Protein AF-A0A415KTH7-F1 (afdb_monomer_lite)

Secondary structure (DSSP, 8-state):
--------TTT----THHHHHHTTS-HHHHHHHHHHHHHT--TT---HHHHHHHHHH-HHHHHHHHT-SSHHHHHTT--HHHHHHHHHHHHT---HHHHHHHHT--GGGGEEE-TTS-EEE-HHHHHHHHHHHHHTS-HHHHHHHHHT--

Organism: NCBI:txid371601

Radius of gyration: 24.21 Å; chains: 1; bounding box: 52×29×79 Å

pLDDT: mean 94.65, std 5.81, range [60.0, 98.44]

Structure (mmCIF, N/CA/C/O backbone):
data_AF-A0A415KTH7-F1
#
_entry.id   AF-A0A415KTH7-F1
#
loop_
_atom_site.group_PDB
_atom_site.id
_atom_site.type_symbol
_atom_site.label_atom_id
_atom_site.label_alt_id
_atom_site.label_comp_id
_atom_site.label_asym_id
_atom_site.label_entity_id
_atom_site.label_seq_id
_atom_site.pdbx_PDB_ins_code
_atom_site.Cartn_x
_atom_site.Cartn_y
_atom_site.Cartn_z
_atom_site.occupancy
_atom_site.B_iso_or_equiv
_atom_site.auth_seq_id
_atom_site.auth_comp_id
_atom_site.auth_asym_id
_atom_site.auth_atom_id
_atom_site.pdbx_PDB_model_num
ATOM 1 N N . MET A 1 1 ? -26.853 1.965 37.876 1.00 60.00 1 MET A N 1
ATOM 2 C CA . MET A 1 1 ? -26.051 0.739 38.071 1.00 60.00 1 MET A CA 1
ATOM 3 C C . MET A 1 1 ? -25.273 0.533 36.787 1.00 60.00 1 MET A C 1
ATOM 5 O O . MET A 1 1 ? -25.889 0.657 35.739 1.00 60.00 1 MET A O 1
ATOM 9 N N . LYS A 1 2 ? -23.958 0.324 36.861 1.00 74.00 2 LYS A N 1
ATOM 10 C CA . LYS A 1 2 ? -23.118 -0.018 35.706 1.00 74.00 2 LYS A CA 1
ATOM 11 C C . LYS A 1 2 ? -22.613 -1.448 35.912 1.00 74.00 2 LYS A C 1
ATOM 13 O O . LYS A 1 2 ? -22.252 -1.783 37.038 1.00 74.00 2 LYS A O 1
ATOM 18 N N . VAL A 1 3 ? -22.646 -2.263 34.865 1.00 69.94 3 VAL A N 1
ATOM 19 C CA . VAL A 1 3 ? -22.009 -3.586 34.806 1.00 69.94 3 VAL A CA 1
ATOM 20 C C . VAL A 1 3 ? -20.906 -3.460 33.762 1.00 69.94 3 VAL A C 1
ATOM 22 O O . VAL A 1 3 ? -21.168 -2.896 32.705 1.00 69.94 3 VAL A O 1
ATOM 25 N N . ILE A 1 4 ? -19.695 -3.903 34.092 1.00 74.38 4 ILE A N 1
ATOM 26 C CA . ILE A 1 4 ? -18.515 -3.827 33.222 1.00 74.38 4 ILE A CA 1
ATOM 27 C C . ILE A 1 4 ? -18.076 -5.263 32.931 1.00 74.38 4 ILE A C 1
ATOM 29 O O . ILE A 1 4 ? -18.051 -6.086 33.850 1.00 74.38 4 ILE A O 1
ATOM 33 N N . SER A 1 5 ? -17.767 -5.554 31.671 1.00 73.19 5 SER A N 1
ATOM 34 C CA . SER A 1 5 ? -17.226 -6.831 31.206 1.00 73.19 5 SER A CA 1
ATOM 35 C C . SER A 1 5 ? -16.093 -6.574 30.223 1.00 73.19 5 SER A C 1
ATOM 37 O O . SER A 1 5 ? -16.228 -5.699 29.375 1.00 73.19 5 SER A O 1
ATOM 39 N N . GLU A 1 6 ? -15.024 -7.353 30.325 1.00 79.31 6 GLU A N 1
ATOM 40 C CA . GLU A 1 6 ? -13.938 -7.390 29.342 1.00 79.31 6 GLU A CA 1
ATOM 41 C C . GLU A 1 6 ? -14.338 -8.338 28.203 1.00 79.31 6 GLU A C 1
ATOM 43 O O . GLU A 1 6 ? -14.815 -9.449 28.457 1.00 79.31 6 GLU A O 1
ATOM 48 N N . ILE A 1 7 ? -14.215 -7.875 26.959 1.00 87.38 7 ILE A N 1
ATOM 49 C CA . ILE A 1 7 ? -14.574 -8.599 25.733 1.00 87.38 7 ILE A CA 1
ATOM 50 C C . ILE A 1 7 ? -13.468 -8.316 24.715 1.00 87.38 7 ILE A C 1
ATOM 52 O O . ILE A 1 7 ? -13.050 -7.166 24.607 1.00 87.38 7 ILE A O 1
ATOM 56 N N . SER A 1 8 ? -13.024 -9.345 23.990 1.00 90.69 8 SER A N 1
ATOM 57 C CA . SER A 1 8 ? -12.025 -9.186 22.927 1.00 90.69 8 SER A CA 1
ATOM 58 C C . SER A 1 8 ? -12.595 -8.437 21.723 1.00 90.69 8 SER A C 1
ATOM 60 O O . SER A 1 8 ? -13.806 -8.500 21.486 1.00 90.69 8 SER A O 1
ATOM 62 N N . LEU A 1 9 ? -11.759 -7.800 20.896 1.00 93.75 9 LEU A N 1
ATOM 63 C CA . LEU A 1 9 ? -12.259 -7.180 19.657 1.00 93.75 9 LEU A CA 1
ATOM 64 C C . LEU A 1 9 ? -12.861 -8.210 18.693 1.00 93.75 9 LEU A C 1
ATOM 66 O O . LEU A 1 9 ? -13.802 -7.897 17.968 1.00 93.75 9 LEU A O 1
ATOM 70 N N . ARG A 1 10 ? -12.382 -9.456 18.730 1.00 93.44 10 ARG A N 1
ATOM 71 C CA . ARG A 1 10 ? -12.936 -10.567 17.937 1.00 93.44 10 ARG A CA 1
ATOM 72 C C . ARG A 1 10 ? -14.373 -10.913 18.316 1.00 93.44 10 ARG A C 1
ATOM 74 O O . ARG A 1 10 ? -15.180 -11.255 17.456 1.00 93.44 10 ARG A O 1
ATOM 81 N N . ASP A 1 11 ? -14.686 -10.842 19.607 1.00 93.50 11 ASP A N 1
ATOM 82 C CA . ASP A 1 11 ? -16.019 -11.134 20.141 1.00 93.50 11 ASP A CA 1
ATOM 83 C C . ASP A 1 11 ? -16.895 -9.873 20.266 1.00 93.50 11 ASP A C 1
ATOM 85 O O . ASP A 1 11 ? -18.083 -9.960 20.615 1.00 93.50 11 ASP A O 1
ATOM 89 N N . PHE A 1 12 ? -16.322 -8.696 19.995 1.00 94.56 12 PHE A N 1
ATOM 90 C CA . PHE A 1 12 ? -17.018 -7.422 20.052 1.00 94.56 12 PHE A CA 1
ATOM 91 C C . PHE A 1 12 ? -18.096 -7.348 18.969 1.00 94.56 12 PHE A C 1
ATOM 93 O O . PHE A 1 12 ? -17.896 -7.666 17.796 1.00 94.56 12 PHE A O 1
ATOM 100 N N . LYS A 1 13 ? -19.290 -6.907 19.367 1.00 95.44 13 LYS A N 1
ATOM 101 C CA . LYS A 1 13 ? -20.425 -6.779 18.452 1.00 95.44 13 LYS A CA 1
ATOM 102 C C . LYS A 1 13 ? -20.435 -5.392 17.842 1.00 95.44 13 LYS A C 1
ATOM 104 O O . LYS A 1 13 ? -21.170 -4.537 18.322 1.00 95.44 13 LYS A O 1
ATOM 109 N N . PHE A 1 14 ? -19.655 -5.200 16.785 1.00 96.94 14 PHE A N 1
ATOM 110 C CA . PHE A 1 14 ? -19.711 -3.989 15.970 1.00 96.94 14 PHE A CA 1
ATOM 111 C C . PHE A 1 14 ? -21.098 -3.778 15.345 1.00 96.94 14 PHE A C 1
ATOM 113 O O . PHE A 1 14 ? -21.869 -4.724 15.152 1.00 96.94 14 PHE A O 1
ATOM 120 N N . TRP A 1 15 ? -21.410 -2.528 15.007 1.00 98.06 15 TRP A N 1
ATOM 121 C CA . TRP A 1 15 ? -22.641 -2.151 14.318 1.00 98.06 15 TRP A CA 1
ATOM 122 C C . TRP A 1 15 ? -22.415 -1.055 13.274 1.00 98.06 15 TRP A C 1
ATOM 124 O O . TRP A 1 15 ? -21.509 -0.221 13.373 1.00 98.06 15 TRP A O 1
ATOM 134 N N . SER A 1 16 ? -23.320 -1.007 12.293 1.00 96.44 16 SER A N 1
ATOM 135 C CA . SER A 1 16 ? -23.309 -0.007 11.218 1.00 96.44 16 SER A CA 1
ATOM 136 C C . SER A 1 16 ? -21.949 0.017 10.498 1.00 96.44 16 SER A C 1
ATOM 138 O O . SER A 1 16 ? -21.404 -1.044 10.220 1.00 96.44 16 SER A O 1
ATOM 140 N N . GLY A 1 17 ? -21.371 1.185 10.193 1.00 94.81 17 GLY A N 1
ATOM 141 C CA . GLY A 1 17 ? -20.109 1.224 9.444 1.00 94.81 17 GLY A CA 1
ATOM 142 C C . GLY A 1 17 ? -18.893 0.682 10.203 1.00 94.81 17 GLY A C 1
ATOM 143 O O . GLY A 1 17 ? -17.952 0.232 9.560 1.00 94.81 17 GLY A O 1
ATOM 144 N N . GLY A 1 18 ? -18.928 0.633 11.540 1.00 97.00 18 GLY A N 1
ATOM 145 C CA . GLY A 1 18 ? -17.892 -0.054 12.319 1.00 97.00 18 GLY A CA 1
ATOM 146 C C . GLY A 1 18 ? -17.895 -1.564 12.060 1.00 97.00 18 GLY A C 1
ATOM 147 O O . GLY A 1 18 ? -16.840 -2.182 11.976 1.00 97.00 18 GLY A O 1
ATOM 148 N N . GLU A 1 19 ? -19.078 -2.150 11.845 1.00 97.38 19 GLU A N 1
ATOM 149 C CA . GLU A 1 19 ? -19.224 -3.566 11.487 1.00 97.38 19 GLU A CA 1
ATOM 150 C C . GLU A 1 19 ? -18.682 -3.849 10.088 1.00 97.38 19 GLU A C 1
ATOM 152 O O . GLU A 1 19 ? -17.983 -4.840 9.885 1.00 97.38 19 GLU A O 1
ATOM 157 N N . ASP A 1 20 ? -18.992 -2.976 9.130 1.00 96.12 20 ASP A N 1
ATOM 158 C CA . ASP A 1 20 ? -18.505 -3.110 7.758 1.00 96.12 20 ASP A CA 1
ATOM 159 C C . ASP A 1 20 ? -16.972 -3.046 7.707 1.00 96.12 20 ASP A C 1
ATOM 161 O O . ASP A 1 20 ? -16.358 -3.827 6.984 1.00 96.12 20 ASP A O 1
ATOM 165 N N . ARG A 1 21 ? -16.350 -2.186 8.526 1.00 94.75 21 ARG A N 1
ATOM 166 C CA . ARG A 1 21 ? -14.889 -2.085 8.625 1.00 94.75 21 ARG A CA 1
ATOM 167 C C . ARG A 1 21 ? -14.251 -3.260 9.348 1.00 94.75 21 ARG A C 1
ATOM 169 O O . ARG A 1 21 ? -13.328 -3.863 8.811 1.00 94.75 21 ARG A O 1
ATOM 176 N N . ALA A 1 22 ? -14.769 -3.640 10.514 1.00 95.81 22 ALA A N 1
ATOM 177 C CA . ALA A 1 22 ? -14.228 -4.763 11.276 1.00 95.81 22 ALA A CA 1
ATOM 178 C C . ALA A 1 22 ? -14.266 -6.087 10.490 1.00 95.81 22 ALA A C 1
ATOM 180 O O . ALA A 1 22 ? -13.363 -6.904 10.631 1.00 95.81 22 ALA A O 1
ATOM 181 N N . LYS A 1 23 ? -15.263 -6.286 9.611 1.00 95.88 23 LYS A N 1
ATOM 182 C CA . LYS A 1 23 ? -15.351 -7.465 8.725 1.00 95.88 23 LYS A CA 1
ATOM 183 C C . LYS A 1 23 ? -14.213 -7.580 7.713 1.00 95.88 23 LYS A C 1
ATOM 185 O O . LYS A 1 23 ? -13.970 -8.685 7.230 1.00 95.88 23 LYS A O 1
ATOM 190 N N . ASN A 1 24 ? -13.561 -6.472 7.369 1.00 95.12 24 ASN A N 1
ATOM 191 C CA . ASN A 1 24 ? -12.420 -6.485 6.458 1.00 95.12 24 ASN A CA 1
ATOM 192 C C . ASN A 1 24 ? -11.107 -6.801 7.192 1.00 95.12 24 ASN A C 1
ATOM 194 O O . ASN A 1 24 ? -10.103 -7.074 6.543 1.00 95.12 24 ASN A O 1
ATOM 198 N N . CYS A 1 25 ? -11.104 -6.787 8.528 1.00 96.56 25 CYS A N 1
ATOM 199 C CA . CYS A 1 25 ? -9.955 -7.185 9.326 1.00 96.56 25 CYS A CA 1
ATOM 200 C C . CYS A 1 25 ? -9.929 -8.704 9.535 1.00 96.56 25 CYS A C 1
ATOM 202 O O . CYS A 1 25 ? -10.944 -9.344 9.807 1.00 96.56 25 CYS A O 1
ATOM 204 N N . THR A 1 26 ? -8.734 -9.277 9.461 1.00 96.75 26 THR A N 1
ATOM 205 C CA . THR A 1 26 ? -8.459 -10.644 9.915 1.00 96.75 26 THR A CA 1
ATOM 206 C C . THR A 1 26 ? -8.424 -10.724 11.439 1.00 96.75 26 THR A C 1
ATOM 208 O O . THR A 1 26 ? -8.210 -9.726 12.13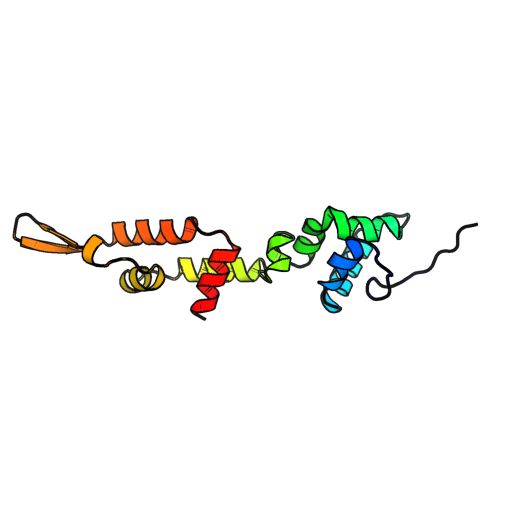2 1.00 96.75 26 THR A O 1
ATOM 211 N N . ASP A 1 27 ? -8.559 -11.938 11.966 1.00 96.69 27 ASP A N 1
ATOM 212 C CA . ASP A 1 27 ? -8.449 -12.208 13.398 1.00 96.69 27 ASP A CA 1
ATOM 213 C C . ASP A 1 27 ? -7.095 -11.750 13.971 1.00 96.69 27 ASP A C 1
ATOM 215 O O . ASP A 1 27 ? -7.044 -11.265 15.102 1.00 96.69 27 ASP A O 1
ATOM 219 N N . GLU A 1 28 ? -5.988 -11.891 13.231 1.00 96.50 28 GLU A N 1
ATOM 220 C CA . GLU A 1 28 ? -4.670 -11.403 13.660 1.00 96.50 28 GLU A CA 1
ATOM 221 C C . GLU A 1 28 ? -4.567 -9.872 13.637 1.00 96.50 28 GLU A C 1
ATOM 223 O O . GLU A 1 28 ? -3.922 -9.280 14.506 1.00 96.50 28 GLU A O 1
ATOM 228 N N . GLN A 1 29 ? -5.201 -9.213 12.664 1.00 97.69 29 GLN A N 1
ATOM 229 C CA . GLN A 1 29 ? -5.254 -7.751 12.617 1.00 97.69 29 GLN A CA 1
ATOM 230 C C . GLN A 1 29 ? -6.076 -7.197 13.783 1.00 97.69 29 GLN A C 1
ATOM 232 O O . GLN A 1 29 ? -5.634 -6.249 14.426 1.00 97.69 29 GLN A O 1
ATOM 237 N N . LEU A 1 30 ? -7.216 -7.815 14.109 1.00 97.62 30 LEU A N 1
ATOM 238 C CA . LEU A 1 30 ? -8.020 -7.431 15.271 1.00 97.62 30 LEU A CA 1
ATOM 239 C C . LEU A 1 30 ? -7.241 -7.586 16.584 1.00 97.62 30 LEU A C 1
ATOM 241 O O . LEU A 1 30 ? -7.268 -6.666 17.394 1.00 97.62 30 LEU A O 1
ATOM 245 N N . ASP A 1 31 ? -6.478 -8.671 16.761 1.00 96.88 31 ASP A N 1
ATOM 246 C CA . ASP A 1 31 ? -5.602 -8.841 17.935 1.00 96.88 31 ASP A CA 1
ATOM 247 C C . ASP A 1 31 ? -4.546 -7.735 18.037 1.00 96.88 31 ASP A C 1
ATOM 249 O O . ASP A 1 31 ? -4.250 -7.232 19.123 1.00 96.88 31 ASP A O 1
ATOM 253 N N . LYS A 1 32 ? -3.947 -7.356 16.902 1.00 97.12 32 LYS A N 1
ATOM 254 C CA . LYS A 1 32 ? -2.941 -6.290 16.860 1.00 97.12 32 LYS A CA 1
ATOM 255 C C . LYS A 1 32 ? -3.559 -4.939 17.220 1.00 97.12 32 LYS A C 1
ATOM 257 O O . LYS A 1 32 ? -2.971 -4.207 18.013 1.00 97.12 32 LYS A O 1
ATOM 262 N N . ILE A 1 33 ? -4.733 -4.626 16.668 1.00 96.75 33 ILE A N 1
ATOM 263 C CA . ILE A 1 33 ? -5.482 -3.404 16.991 1.00 96.75 33 ILE A CA 1
ATOM 264 C C . ILE A 1 33 ? -5.826 -3.388 18.480 1.00 96.75 33 ILE A C 1
ATOM 266 O O . ILE A 1 33 ? -5.542 -2.399 19.149 1.00 96.75 33 ILE A O 1
ATOM 270 N N . GLU A 1 34 ? -6.364 -4.488 19.012 1.00 95.81 34 GLU A N 1
ATOM 271 C CA . GLU A 1 34 ? -6.714 -4.629 20.428 1.00 95.81 34 GLU A CA 1
ATOM 272 C C . GLU A 1 34 ? -5.506 -4.352 21.322 1.00 95.81 34 GLU A C 1
ATOM 274 O O . GLU A 1 34 ? -5.570 -3.488 22.193 1.00 95.81 34 GLU A O 1
ATOM 279 N N . SER A 1 35 ? -4.367 -4.986 21.038 1.00 95.56 35 SER A N 1
ATOM 280 C CA . SER A 1 35 ? -3.140 -4.784 21.810 1.00 95.56 35 SER A CA 1
ATOM 281 C C . SER A 1 35 ? -2.663 -3.326 21.816 1.00 95.56 35 SER A C 1
ATOM 283 O O . SER A 1 35 ? -2.114 -2.871 22.823 1.00 95.56 35 SER A O 1
ATOM 285 N N . ILE A 1 36 ? -2.843 -2.589 20.715 1.00 95.12 36 ILE A N 1
ATOM 286 C CA . ILE A 1 36 ? -2.474 -1.169 20.633 1.00 95.12 36 ILE A CA 1
ATOM 287 C C . ILE A 1 36 ? -3.490 -0.310 21.398 1.00 95.12 36 ILE A C 1
ATOM 289 O O . ILE A 1 36 ? -3.086 0.534 22.199 1.00 95.12 36 ILE A O 1
ATOM 293 N N . MET A 1 37 ? -4.792 -0.569 21.229 1.00 93.62 37 MET A N 1
ATOM 294 C CA . MET A 1 37 ? -5.858 0.124 21.963 1.00 93.62 37 MET A CA 1
ATOM 295 C C . MET A 1 37 ? -5.736 -0.056 23.478 1.00 93.62 37 MET A C 1
ATOM 297 O O . MET A 1 37 ? -5.992 0.890 24.220 1.00 93.62 37 MET A O 1
ATOM 301 N N . GLU A 1 38 ? -5.345 -1.245 23.942 1.00 92.00 38 GLU A N 1
ATOM 302 C CA . GLU A 1 38 ? -5.075 -1.531 25.354 1.00 92.00 38 GLU A CA 1
ATOM 303 C C . GLU A 1 38 ? -3.853 -0.764 25.870 1.00 92.00 38 GLU A C 1
ATOM 305 O O . GLU A 1 38 ? -3.867 -0.257 26.994 1.00 92.00 38 GLU A O 1
ATOM 310 N N . SER A 1 39 ? -2.801 -0.649 25.053 1.00 91.88 39 SER A N 1
ATOM 311 C CA . SER A 1 39 ? -1.584 0.078 25.423 1.00 91.88 39 SER A CA 1
ATOM 312 C C . SER A 1 39 ? -1.810 1.584 25.565 1.00 91.88 39 SER A C 1
ATOM 314 O O . SER A 1 39 ? -1.110 2.214 26.359 1.00 91.88 39 SER A O 1
ATOM 316 N N . ASP A 1 40 ? -2.744 2.152 24.801 1.00 88.31 40 ASP A N 1
ATOM 317 C CA . ASP A 1 40 ? -3.077 3.583 24.822 1.00 88.31 40 ASP A CA 1
ATOM 318 C C . ASP A 1 40 ? -4.460 3.850 25.444 1.00 88.31 40 ASP A C 1
ATOM 320 O O . ASP A 1 40 ? -5.098 4.879 25.213 1.00 88.31 40 ASP A O 1
ATOM 324 N N . ALA A 1 41 ? -4.955 2.896 26.241 1.00 86.69 41 ALA A N 1
ATOM 325 C CA . ALA A 1 41 ? -6.283 2.981 26.819 1.00 86.69 41 ALA A CA 1
ATOM 326 C C . ALA A 1 41 ? -6.390 4.149 27.817 1.00 86.69 41 ALA A C 1
ATOM 328 O O . ALA A 1 41 ? -5.538 4.304 28.702 1.00 86.69 41 ALA A O 1
ATOM 329 N N . PRO A 1 42 ? -7.473 4.946 27.761 1.00 85.81 42 PRO A N 1
ATOM 330 C CA . PRO A 1 42 ? -7.743 5.936 28.794 1.00 85.81 42 PRO A CA 1
ATOM 331 C C . PRO A 1 42 ? -7.994 5.242 30.142 1.00 85.81 42 PRO A C 1
ATOM 333 O O . PRO A 1 42 ? -8.463 4.107 30.189 1.00 85.81 42 PRO A O 1
ATOM 336 N N . GLU A 1 43 ? -7.777 5.940 31.264 1.00 84.56 43 GLU A N 1
ATOM 337 C CA . GLU A 1 43 ? -8.025 5.376 32.609 1.00 84.56 43 GLU A CA 1
ATOM 338 C C . GLU A 1 43 ? -9.465 4.858 32.795 1.00 84.56 43 GLU A C 1
ATOM 340 O O . GLU A 1 43 ? -9.718 3.966 33.605 1.00 84.56 43 GLU A O 1
ATOM 345 N N . SER A 1 44 ? -10.424 5.428 32.059 1.00 85.25 44 SER A N 1
ATOM 346 C CA . SER A 1 44 ? -11.827 5.003 32.055 1.00 85.25 44 SER A CA 1
ATOM 347 C C . SER A 1 44 ? -12.107 3.746 31.229 1.00 85.25 44 SER A C 1
ATOM 349 O O . SER A 1 44 ? -13.230 3.243 31.295 1.00 85.25 44 SER A O 1
ATOM 351 N N . GLY A 1 45 ? -11.130 3.272 30.457 1.00 86.00 45 GLY A N 1
ATOM 352 C CA . GLY A 1 45 ? -11.312 2.306 29.381 1.00 86.00 45 GLY A CA 1
ATOM 353 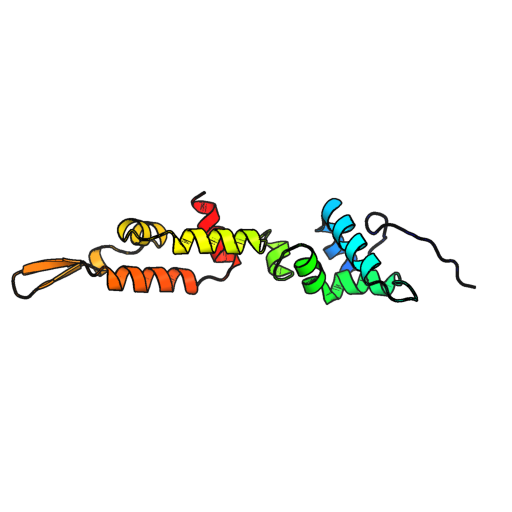C C . GLY A 1 45 ? -12.040 2.901 28.175 1.00 86.00 45 GLY A C 1
ATOM 354 O O . GLY A 1 45 ? -12.588 4.009 28.235 1.00 86.00 45 GLY A O 1
ATOM 355 N N . TRP A 1 46 ? -12.043 2.139 27.088 1.00 89.00 46 TRP A N 1
ATOM 356 C CA . TRP A 1 46 ? -12.845 2.408 25.900 1.00 89.00 46 TRP A CA 1
ATOM 357 C C . TRP A 1 46 ? -14.286 1.953 26.139 1.00 89.00 46 TRP A C 1
ATOM 359 O O . TRP A 1 46 ? -14.517 0.872 26.682 1.00 89.00 46 TRP A O 1
ATOM 369 N N . THR A 1 47 ? -15.266 2.771 25.765 1.00 91.25 47 THR A N 1
ATOM 370 C CA . THR A 1 47 ? -16.662 2.321 25.729 1.00 91.25 47 THR A CA 1
ATOM 371 C C . THR A 1 47 ? -16.969 1.640 24.400 1.00 91.25 47 THR A C 1
ATOM 373 O O . THR A 1 47 ? -16.290 1.888 23.407 1.00 91.25 47 THR A O 1
ATOM 376 N N . ASP A 1 48 ? -18.025 0.824 24.356 1.00 93.56 48 ASP A N 1
ATOM 377 C CA . ASP A 1 48 ? -18.484 0.191 23.114 1.00 93.56 48 ASP A CA 1
ATOM 378 C C . ASP A 1 48 ? -18.684 1.225 21.988 1.00 93.56 48 ASP A C 1
ATOM 380 O O . ASP A 1 48 ? -18.297 0.985 20.846 1.00 93.56 48 ASP A O 1
ATOM 384 N N . ASP A 1 49 ? -19.260 2.392 22.312 1.00 93.81 49 ASP A N 1
ATOM 385 C CA . ASP A 1 49 ? -19.458 3.482 21.351 1.00 93.81 49 ASP A CA 1
ATOM 386 C C . ASP A 1 49 ? -18.119 4.039 20.850 1.00 93.81 49 ASP A C 1
ATOM 388 O O . ASP A 1 49 ? -17.995 4.323 19.660 1.00 93.81 49 ASP A O 1
ATOM 392 N N . ASP A 1 50 ? -17.116 4.179 21.724 1.00 94.75 50 ASP A N 1
ATOM 393 C CA . ASP A 1 50 ? -15.789 4.657 21.324 1.00 94.75 50 ASP A CA 1
ATOM 394 C C . ASP A 1 50 ? -15.121 3.661 20.370 1.00 94.75 50 ASP A C 1
ATOM 396 O O . ASP A 1 50 ? -14.656 4.060 19.306 1.00 94.75 50 ASP A O 1
ATOM 400 N N . ILE A 1 51 ? -15.145 2.363 20.703 1.00 95.19 51 ILE A N 1
ATOM 401 C CA . ILE A 1 51 ? -14.577 1.292 19.868 1.00 95.19 51 ILE A CA 1
ATOM 402 C C . ILE A 1 51 ? -15.255 1.282 18.494 1.00 95.19 51 ILE A C 1
ATOM 404 O O . ILE A 1 51 ? -14.587 1.320 17.462 1.00 95.19 51 ILE A O 1
ATOM 408 N N . ASN A 1 52 ? -16.589 1.268 18.457 1.00 97.44 52 ASN A N 1
ATOM 409 C CA . ASN A 1 52 ? -17.314 1.198 17.194 1.00 97.44 52 ASN A CA 1
ATOM 410 C C . ASN A 1 52 ? -17.121 2.457 16.337 1.00 97.44 52 ASN A C 1
ATOM 412 O O . ASN A 1 52 ? -16.977 2.355 15.120 1.00 97.44 52 ASN A O 1
ATOM 416 N N . ASN A 1 53 ? -17.129 3.643 16.953 1.00 97.19 53 ASN A N 1
ATOM 417 C CA . ASN A 1 53 ? -16.904 4.896 16.235 1.00 97.19 53 ASN A CA 1
ATOM 418 C C . ASN A 1 53 ? -15.478 4.991 15.699 1.00 97.19 53 ASN A C 1
ATOM 420 O O . ASN A 1 53 ? -15.309 5.494 14.596 1.00 97.19 53 ASN A O 1
ATOM 424 N N . PHE A 1 54 ? -14.488 4.467 16.422 1.00 95.94 54 PHE A N 1
ATOM 425 C CA . PHE A 1 54 ? -13.103 4.445 15.965 1.00 95.94 54 PHE A CA 1
ATOM 426 C C . PHE A 1 54 ? -12.944 3.602 14.693 1.00 95.94 54 PHE A C 1
ATOM 428 O O . PHE A 1 54 ? -12.397 4.071 13.699 1.00 95.94 54 PHE A O 1
ATOM 435 N N . PHE A 1 55 ? -13.548 2.408 14.664 1.00 97.31 55 PHE A N 1
ATOM 436 C CA . PHE A 1 55 ? -13.594 1.583 13.451 1.00 97.31 55 PHE A CA 1
ATOM 437 C C . PHE A 1 55 ? -14.386 2.228 12.312 1.00 97.31 5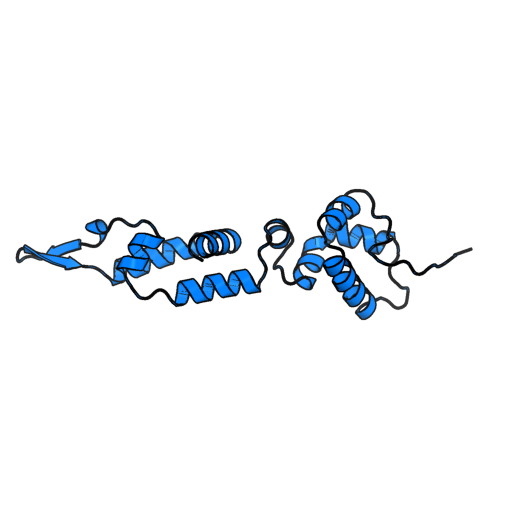5 PHE A C 1
ATOM 439 O O . PHE A 1 55 ? -14.070 1.999 11.150 1.00 97.31 55 PHE A O 1
ATOM 446 N N . TRP A 1 56 ? -15.423 3.010 12.614 1.00 97.12 56 TRP A N 1
ATOM 447 C CA . TRP A 1 56 ? -16.260 3.619 11.582 1.00 97.12 56 TRP A CA 1
ATOM 448 C C . TRP A 1 56 ? -15.634 4.890 10.989 1.00 97.12 56 TRP A C 1
ATOM 450 O O . TRP A 1 56 ? -15.604 5.048 9.771 1.00 97.12 56 TRP A O 1
ATOM 460 N N . PHE A 1 57 ? -15.177 5.818 11.825 1.00 96.19 57 PHE A N 1
ATOM 461 C CA . PHE A 1 57 ? -14.825 7.175 11.402 1.00 96.19 57 PHE A CA 1
ATOM 462 C C . PHE A 1 57 ? -13.320 7.433 11.335 1.00 96.19 57 PHE A C 1
ATOM 464 O O . PHE A 1 57 ? -12.917 8.323 10.590 1.00 96.19 57 PHE A O 1
ATOM 471 N N . ASP A 1 58 ? -12.508 6.658 12.056 1.00 96.69 58 ASP A N 1
ATOM 472 C CA . ASP A 1 58 ? -11.069 6.898 12.222 1.00 96.69 58 ASP A CA 1
ATOM 473 C C . ASP A 1 58 ? -10.225 5.711 11.714 1.00 96.69 58 ASP A C 1
ATOM 475 O O . ASP A 1 58 ? -9.123 5.445 12.201 1.00 96.69 58 ASP A O 1
ATOM 479 N N . PHE A 1 59 ? -10.728 4.988 10.706 1.00 97.06 59 PHE A N 1
ATOM 480 C CA . PHE A 1 59 ? -10.088 3.767 10.210 1.00 97.06 59 PHE A CA 1
ATOM 481 C C . PHE A 1 59 ? -8.701 4.006 9.596 1.00 97.06 59 PHE A C 1
ATOM 483 O O . PHE A 1 59 ? -7.868 3.108 9.646 1.00 97.06 59 PHE A O 1
ATOM 490 N N . ASP A 1 60 ? -8.395 5.211 9.106 1.00 97.56 60 ASP A N 1
ATOM 491 C CA . ASP A 1 60 ? -7.037 5.562 8.661 1.00 97.56 60 ASP A CA 1
ATOM 492 C C . ASP A 1 60 ? -5.994 5.350 9.772 1.00 97.56 60 ASP A C 1
ATOM 494 O O . ASP A 1 60 ? -4.891 4.884 9.508 1.00 97.56 60 ASP A O 1
ATOM 498 N N . THR A 1 61 ? -6.350 5.621 11.034 1.00 96.50 61 THR A N 1
ATOM 499 C CA . THR A 1 61 ? -5.443 5.382 12.172 1.00 96.50 61 THR A CA 1
ATOM 500 C C . THR A 1 61 ? -5.275 3.888 12.449 1.00 96.50 61 THR A C 1
ATOM 502 O O . THR A 1 61 ? -4.183 3.427 12.770 1.00 96.50 61 THR A O 1
ATOM 505 N N . ILE A 1 62 ? -6.347 3.110 12.290 1.00 97.00 62 ILE A N 1
ATOM 506 C CA . ILE A 1 62 ? -6.289 1.647 12.389 1.00 97.00 62 ILE A CA 1
ATOM 507 C C . ILE A 1 62 ? -5.417 1.068 11.266 1.00 97.00 62 ILE A C 1
ATOM 509 O O . ILE A 1 62 ? -4.610 0.174 11.513 1.00 97.00 62 ILE A O 1
ATOM 513 N N . ALA A 1 63 ? -5.554 1.582 10.044 1.00 97.88 63 ALA A N 1
ATOM 514 C CA . ALA A 1 63 ? -4.749 1.182 8.899 1.00 97.88 63 ALA A CA 1
ATOM 515 C C . ALA A 1 63 ? -3.254 1.440 9.158 1.00 97.88 63 ALA A C 1
ATOM 517 O O . ALA A 1 63 ? -2.452 0.516 9.001 1.00 97.88 63 ALA A O 1
ATOM 518 N N . ASP A 1 64 ? -2.904 2.623 9.674 1.00 97.62 64 ASP A N 1
ATOM 519 C CA . ASP A 1 64 ? -1.536 2.982 10.086 1.00 97.62 64 ASP A CA 1
ATOM 520 C C . ASP A 1 64 ? -0.967 1.992 11.108 1.00 97.62 64 ASP A C 1
ATOM 522 O O . ASP A 1 64 ? 0.101 1.408 10.914 1.00 97.62 64 ASP A O 1
ATOM 526 N N . TRP A 1 65 ? -1.735 1.662 12.149 1.00 97.12 65 TRP A N 1
ATOM 527 C CA . TRP A 1 65 ? -1.330 0.655 13.135 1.00 97.12 65 TRP A CA 1
ATOM 528 C C . TRP A 1 65 ? -1.054 -0.713 12.520 1.00 97.12 65 TRP A C 1
ATOM 530 O O . TRP A 1 65 ? -0.178 -1.455 12.982 1.00 97.12 65 TRP A O 1
ATOM 540 N N . LEU A 1 66 ? -1.796 -1.071 11.477 1.00 97.31 66 LEU A N 1
ATOM 541 C CA . LEU A 1 66 ? -1.619 -2.319 10.757 1.00 97.31 66 LEU A CA 1
ATOM 542 C C . LEU A 1 66 ? -0.449 -2.290 9.760 1.00 97.31 66 LEU A C 1
ATOM 544 O O . LEU A 1 66 ? -0.026 -3.371 9.354 1.00 97.31 66 LEU A O 1
ATOM 548 N N . GLY A 1 67 ? 0.149 -1.127 9.488 1.00 97.50 67 GLY A N 1
ATOM 549 C CA . GLY A 1 67 ? 1.263 -0.949 8.549 1.00 97.50 67 GLY A CA 1
ATOM 550 C C . GLY A 1 67 ? 0.820 -0.516 7.151 1.00 97.50 67 GLY A C 1
ATOM 551 O O . GLY A 1 67 ? 1.498 -0.821 6.172 1.00 97.50 67 GLY A O 1
ATOM 552 N N . TYR A 1 68 ? -0.332 0.143 7.046 1.00 98.25 68 TYR A N 1
ATOM 553 C CA . TYR A 1 68 ? -0.862 0.723 5.815 1.00 98.25 68 TYR A CA 1
ATOM 554 C C . TYR A 1 68 ? -0.947 2.236 5.969 1.00 98.25 68 TYR A C 1
ATOM 556 O O . TYR A 1 68 ? -1.339 2.726 7.016 1.00 98.25 68 TYR A O 1
ATOM 564 N N . LYS A 1 69 ? -0.672 2.987 4.908 1.00 96.75 69 LYS A N 1
ATOM 565 C CA . LYS A 1 69 ? -0.686 4.456 4.960 1.00 96.75 69 LYS A CA 1
ATOM 566 C C . LYS A 1 69 ? -2.048 5.058 5.338 1.00 96.75 69 LYS A C 1
ATOM 568 O O . LYS A 1 69 ? -2.101 6.101 5.982 1.00 96.75 69 LYS A O 1
ATOM 573 N N . ASP A 1 70 ? -3.132 4.440 4.874 1.00 97.19 70 ASP A N 1
ATOM 574 C CA . ASP A 1 70 ? -4.514 4.863 5.106 1.00 97.19 70 ASP A CA 1
ATOM 575 C C . ASP A 1 70 ? -5.498 3.720 4.772 1.00 97.19 70 ASP A C 1
ATOM 577 O O . ASP A 1 70 ? -5.104 2.629 4.340 1.00 97.19 70 ASP A O 1
ATOM 581 N N . GLU A 1 71 ? -6.795 3.975 4.943 1.00 96.31 71 GLU A N 1
ATOM 582 C CA . GLU A 1 71 ? -7.879 3.049 4.615 1.00 96.31 71 GLU A CA 1
ATOM 583 C C . GLU A 1 71 ? -7.837 2.566 3.154 1.00 96.31 71 GLU A C 1
ATOM 585 O O . GLU A 1 71 ? -8.061 1.384 2.888 1.00 96.31 71 GLU A O 1
ATOM 590 N N . LYS A 1 72 ? -7.514 3.442 2.192 1.00 97.06 72 LYS A N 1
ATOM 591 C CA . LYS A 1 72 ? -7.446 3.081 0.764 1.00 97.06 72 LYS A CA 1
ATOM 592 C C . LYS A 1 72 ? -6.322 2.072 0.514 1.00 97.06 72 LYS A C 1
ATOM 594 O O . LYS A 1 72 ? -6.486 1.182 -0.320 1.00 97.06 72 LYS A O 1
ATOM 599 N N . HIS A 1 73 ? -5.198 2.199 1.218 1.00 98.19 73 HIS A N 1
ATOM 600 C CA . HIS A 1 73 ?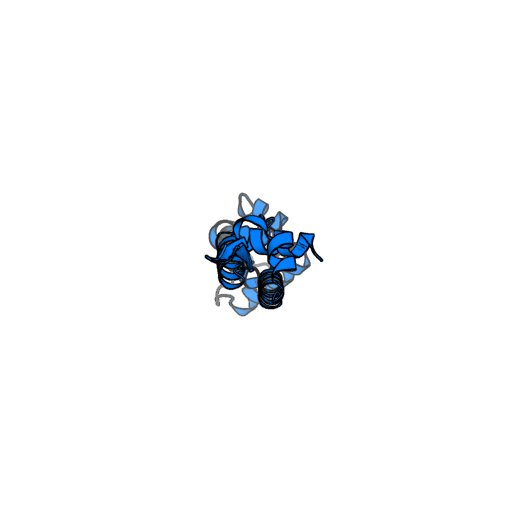 -4.071 1.264 1.130 1.00 98.19 73 HIS A CA 1
ATOM 601 C C . HIS A 1 73 ? -4.396 -0.079 1.785 1.00 98.19 73 HIS A C 1
ATOM 603 O O . HIS A 1 73 ? -4.064 -1.126 1.224 1.00 98.19 73 HIS A O 1
ATOM 609 N N . PHE A 1 74 ? -5.108 -0.056 2.915 1.00 97.75 74 PHE A N 1
ATOM 610 C CA . PHE A 1 74 ? -5.633 -1.263 3.549 1.00 97.75 74 PHE A CA 1
ATOM 611 C C . PHE A 1 74 ? -6.584 -2.024 2.615 1.00 97.75 74 PHE A C 1
ATOM 613 O O . PHE A 1 74 ? -6.353 -3.198 2.331 1.00 97.75 74 PHE A O 1
ATOM 620 N N . ASP A 1 75 ? -7.592 -1.343 2.060 1.00 96.56 75 ASP A N 1
ATOM 621 C CA . ASP A 1 75 ? -8.574 -1.942 1.144 1.00 96.56 75 ASP A CA 1
ATOM 622 C C . ASP A 1 75 ? -7.922 -2.445 -0.165 1.00 96.56 75 ASP A C 1
ATOM 624 O O . ASP A 1 75 ? -8.452 -3.334 -0.834 1.00 96.56 75 ASP A O 1
ATOM 628 N N . ALA A 1 76 ? -6.768 -1.886 -0.546 1.00 97.31 76 ALA A N 1
ATOM 629 C CA . ALA A 1 76 ? -5.982 -2.319 -1.699 1.00 97.31 76 ALA A CA 1
ATOM 630 C C . ALA A 1 76 ? -4.982 -3.449 -1.392 1.00 97.31 76 ALA A C 1
ATOM 632 O O . ALA A 1 76 ? -4.326 -3.918 -2.326 1.00 97.31 76 ALA A O 1
ATOM 633 N N . GLU A 1 77 ? -4.852 -3.869 -0.129 1.00 96.81 77 GLU A N 1
ATOM 634 C CA . GLU A 1 77 ? -3.826 -4.809 0.344 1.00 96.81 77 GLU A CA 1
ATOM 635 C C . GLU A 1 77 ? -2.403 -4.363 -0.057 1.00 96.81 77 GLU A C 1
ATOM 637 O O . GLU A 1 77 ? -1.600 -5.138 -0.594 1.00 96.81 77 GLU A O 1
ATOM 642 N N . VAL A 1 78 ? -2.108 -3.076 0.158 1.00 98.25 78 VAL A N 1
ATOM 643 C CA . VAL A 1 78 ? -0.808 -2.445 -0.123 1.00 98.25 78 VAL A CA 1
ATOM 644 C C . VAL A 1 78 ? -0.231 -1.867 1.164 1.00 98.25 78 VAL A C 1
ATOM 646 O O . VAL A 1 78 ? -0.601 -0.772 1.580 1.00 98.25 78 VAL A O 1
ATOM 649 N N . SER A 1 79 ? 0.663 -2.612 1.806 1.00 97.75 79 SER A N 1
ATOM 650 C CA . SER A 1 79 ? 1.364 -2.168 3.014 1.00 97.75 79 SER A CA 1
ATOM 651 C C . SER A 1 79 ? 2.453 -1.136 2.704 1.00 97.75 79 SER A C 1
ATOM 653 O O . SER A 1 79 ? 2.881 -0.980 1.560 1.00 97.75 79 SER A O 1
ATOM 655 N N . GLU A 1 80 ? 2.949 -0.446 3.730 1.00 97.56 80 GLU A N 1
ATOM 656 C CA . GLU A 1 80 ? 4.116 0.433 3.586 1.00 97.56 80 GLU A CA 1
ATOM 657 C C . GLU A 1 80 ? 5.373 -0.327 3.133 1.00 97.56 80 GLU A C 1
ATOM 659 O O . GLU A 1 80 ? 6.186 0.218 2.383 1.00 97.56 80 GLU A O 1
ATOM 664 N N . ASP A 1 81 ? 5.515 -1.593 3.537 1.00 98.00 81 ASP A N 1
ATOM 665 C CA . ASP A 1 81 ? 6.606 -2.454 3.080 1.00 98.00 81 ASP A CA 1
ATOM 666 C C . ASP A 1 81 ? 6.480 -2.746 1.576 1.00 98.00 81 ASP A C 1
ATOM 668 O O . ASP A 1 81 ? 7.474 -2.640 0.862 1.00 98.00 81 ASP A O 1
ATOM 672 N N . ASP A 1 82 ? 5.268 -3.004 1.066 1.00 98.19 82 ASP A N 1
ATOM 673 C CA . ASP A 1 82 ? 5.039 -3.175 -0.378 1.00 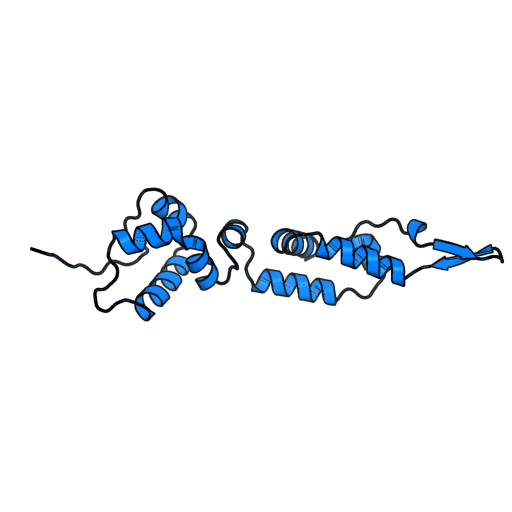98.19 82 ASP A CA 1
ATOM 674 C C . ASP A 1 82 ? 5.431 -1.918 -1.169 1.00 98.19 82 ASP A C 1
ATOM 676 O O . ASP A 1 82 ? 6.071 -2.015 -2.217 1.00 98.19 82 ASP A O 1
ATOM 680 N N . VAL A 1 83 ? 5.059 -0.729 -0.674 1.00 98.12 83 VAL A N 1
ATOM 681 C CA . VAL A 1 83 ? 5.418 0.555 -1.307 1.00 98.12 83 VAL A CA 1
ATOM 682 C C . VAL A 1 83 ? 6.932 0.723 -1.344 1.00 98.12 83 VAL A C 1
ATOM 684 O O . VAL A 1 83 ? 7.497 1.119 -2.365 1.00 98.12 83 VAL A O 1
ATOM 687 N N . LYS A 1 84 ? 7.608 0.383 -0.246 1.00 97.88 84 LYS A N 1
ATOM 688 C CA . LYS A 1 84 ? 9.064 0.441 -0.173 1.00 97.88 84 LYS A CA 1
ATOM 689 C C . LYS A 1 84 ? 9.728 -0.546 -1.132 1.00 97.88 84 LYS A C 1
ATOM 691 O O . LYS A 1 84 ? 10.661 -0.158 -1.825 1.00 97.88 84 LYS A O 1
ATOM 696 N N . GLU A 1 85 ? 9.249 -1.785 -1.205 1.00 98.12 85 GLU A N 1
ATOM 697 C CA . GLU A 1 85 ? 9.764 -2.788 -2.144 1.00 98.12 85 GLU A CA 1
ATOM 698 C C . GLU A 1 85 ? 9.580 -2.351 -3.603 1.00 98.12 85 GLU A C 1
ATOM 700 O O . GLU A 1 85 ? 10.492 -2.512 -4.417 1.00 98.12 85 GLU A O 1
ATOM 705 N N . ALA A 1 86 ? 8.437 -1.740 -3.929 1.00 98.19 86 ALA A N 1
ATOM 706 C CA . ALA A 1 86 ? 8.180 -1.186 -5.253 1.00 98.19 86 ALA A CA 1
ATOM 707 C C . ALA A 1 86 ? 9.136 -0.029 -5.594 1.00 98.19 86 ALA A C 1
ATOM 709 O O . ALA A 1 86 ? 9.651 0.029 -6.712 1.00 98.19 86 ALA A O 1
ATOM 710 N N . GLN A 1 87 ? 9.422 0.855 -4.634 1.00 97.94 87 GLN A N 1
ATOM 711 C CA . GLN A 1 87 ? 10.383 1.941 -4.828 1.00 97.94 87 GLN A CA 1
ATOM 712 C C . GLN A 1 87 ? 11.822 1.422 -4.959 1.00 97.94 87 GLN A C 1
ATOM 714 O O . GLN A 1 87 ? 12.536 1.854 -5.858 1.00 97.94 87 GLN A O 1
ATOM 719 N N . ASP A 1 88 ? 12.232 0.463 -4.124 1.00 97.94 88 ASP A N 1
ATOM 720 C CA . ASP A 1 88 ? 13.554 -0.170 -4.204 1.00 97.94 88 ASP A CA 1
ATOM 721 C C . ASP A 1 88 ? 13.743 -0.888 -5.557 1.00 97.94 88 ASP A C 1
ATOM 723 O O . ASP A 1 88 ? 14.833 -0.871 -6.135 1.00 97.94 88 ASP A O 1
ATOM 727 N N . TRP A 1 89 ? 12.680 -1.498 -6.094 1.00 97.62 89 TRP A N 1
ATOM 728 C CA . TRP A 1 89 ? 12.679 -2.065 -7.443 1.00 97.62 89 TRP A CA 1
ATOM 729 C C . TRP A 1 89 ? 12.864 -0.996 -8.517 1.00 97.62 89 TRP A C 1
ATOM 731 O O . TRP A 1 89 ? 13.720 -1.170 -9.383 1.00 97.62 89 TRP A O 1
ATOM 741 N N . PHE A 1 90 ? 12.105 0.102 -8.449 1.00 97.88 90 PHE A N 1
ATOM 742 C CA . PHE A 1 90 ? 12.222 1.208 -9.398 1.00 97.88 90 PHE A CA 1
ATOM 743 C C . PHE A 1 90 ? 13.627 1.827 -9.377 1.00 97.88 90 PHE A C 1
ATOM 745 O O . PHE A 1 90 ? 14.257 1.949 -10.427 1.00 97.88 90 PHE A O 1
ATOM 752 N N . ASP A 1 91 ? 14.162 2.124 -8.190 1.00 96.88 91 ASP A N 1
ATOM 753 C CA . ASP A 1 91 ? 15.504 2.693 -8.004 1.00 96.88 91 ASP A CA 1
ATOM 754 C C . ASP A 1 91 ? 16.617 1.740 -8.485 1.00 96.88 91 ASP A C 1
ATOM 756 O O . ASP A 1 91 ? 17.728 2.167 -8.812 1.00 96.88 91 ASP A O 1
ATOM 760 N N . GLY A 1 92 ? 16.331 0.436 -8.537 1.00 96.81 92 GLY A N 1
ATOM 761 C CA . GLY A 1 92 ? 17.225 -0.589 -9.069 1.00 96.81 92 GLY A CA 1
ATOM 762 C C . GLY A 1 92 ? 17.270 -0.671 -10.600 1.00 96.81 92 GLY A C 1
ATOM 763 O O . GLY A 1 92 ? 18.141 -1.362 -11.138 1.00 96.81 92 GLY A O 1
ATOM 764 N N . ILE A 1 93 ? 16.367 0.005 -11.318 1.00 96.56 93 ILE A N 1
ATOM 765 C CA . ILE A 1 93 ? 16.329 -0.005 -12.785 1.00 96.56 93 ILE A CA 1
ATOM 766 C C . ILE A 1 93 ? 17.321 1.028 -13.319 1.00 96.56 93 ILE A C 1
ATOM 768 O O . ILE A 1 93 ? 17.112 2.232 -13.223 1.00 96.56 93 ILE A O 1
ATOM 772 N N . THR A 1 94 ? 18.40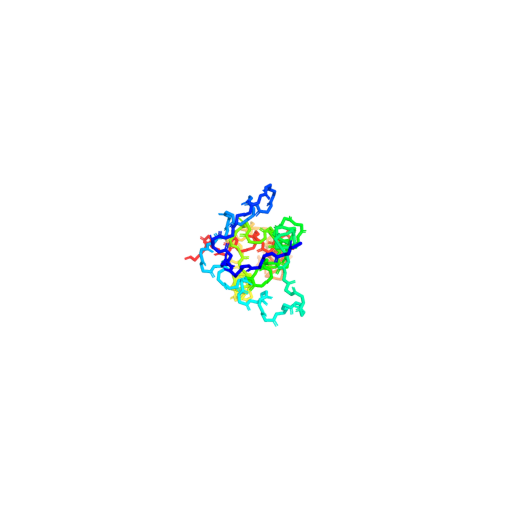5 0.548 -13.930 1.00 95.19 94 THR A N 1
ATOM 773 C CA . THR A 1 94 ? 19.455 1.411 -14.506 1.00 95.19 94 THR A CA 1
ATOM 774 C C . THR A 1 94 ? 19.655 1.224 -16.007 1.00 95.19 94 THR A C 1
ATOM 776 O O . THR A 1 94 ? 20.444 1.941 -16.608 1.00 95.19 94 THR A O 1
ATOM 779 N N . ASP A 1 95 ? 19.014 0.219 -16.600 1.00 96.69 95 ASP A N 1
ATOM 780 C CA . ASP A 1 95 ? 19.167 -0.136 -18.012 1.00 96.69 95 ASP A CA 1
ATOM 781 C C . ASP A 1 95 ? 18.025 0.466 -18.833 1.00 96.69 95 ASP A C 1
ATOM 783 O O . ASP A 1 95 ? 16.852 0.207 -18.550 1.00 96.69 95 ASP A O 1
ATOM 787 N N . THR A 1 96 ? 18.370 1.260 -19.843 1.00 96.12 96 THR A N 1
ATOM 788 C CA . THR A 1 96 ? 17.425 2.022 -20.668 1.00 96.12 96 THR A CA 1
ATOM 789 C C . THR A 1 96 ? 16.504 1.120 -21.482 1.00 96.12 96 THR A C 1
ATOM 791 O O . THR A 1 96 ? 15.325 1.431 -21.627 1.00 96.12 96 THR A O 1
ATOM 794 N N . GLU A 1 97 ? 16.971 -0.048 -21.926 1.00 95.88 97 GLU A N 1
ATOM 795 C CA . GLU A 1 97 ? 16.119 -1.018 -22.629 1.00 95.88 97 GLU A CA 1
ATOM 796 C C . GLU A 1 97 ? 15.052 -1.613 -21.688 1.00 95.88 97 GLU A C 1
ATOM 798 O O . GLU A 1 97 ? 13.899 -1.795 -22.084 1.00 95.88 97 GLU A O 1
ATOM 803 N N . ASN A 1 98 ? 15.387 -1.833 -20.408 1.00 96.56 98 ASN A N 1
ATOM 804 C CA . ASN A 1 98 ? 14.395 -2.235 -19.405 1.00 96.56 98 ASN A CA 1
ATOM 805 C C . ASN A 1 98 ? 13.409 -1.103 -19.102 1.00 96.56 98 ASN A C 1
ATOM 807 O O . ASN A 1 98 ? 12.222 -1.373 -18.956 1.00 96.56 98 ASN A O 1
ATOM 811 N N . MET A 1 99 ? 13.868 0.151 -19.023 1.00 97.69 99 MET A N 1
ATOM 812 C CA . MET A 1 99 ? 12.983 1.309 -18.822 1.00 97.69 99 MET A CA 1
ATOM 813 C C . MET A 1 99 ? 11.950 1.416 -19.949 1.00 97.69 99 MET A C 1
ATOM 815 O O . MET A 1 99 ? 10.756 1.567 -19.682 1.00 97.69 99 MET A O 1
ATOM 819 N N . ILE A 1 100 ? 12.404 1.260 -21.195 1.00 97.75 100 ILE A N 1
ATOM 820 C CA . ILE A 1 100 ? 11.558 1.267 -22.391 1.00 97.75 100 ILE A CA 1
ATOM 821 C C . ILE A 1 100 ? 10.532 0.127 -22.346 1.00 97.75 100 ILE A C 1
ATOM 823 O O . ILE A 1 100 ? 9.341 0.383 -22.518 1.00 97.75 100 ILE A O 1
ATOM 827 N N . ASP A 1 101 ? 10.950 -1.111 -22.057 1.00 97.12 101 ASP A N 1
ATOM 828 C CA . ASP A 1 101 ? 10.028 -2.256 -21.969 1.00 97.12 101 ASP A CA 1
ATOM 829 C C . ASP A 1 101 ? 9.030 -2.128 -20.805 1.00 97.12 101 ASP A C 1
ATOM 831 O O . ASP A 1 101 ? 7.848 -2.457 -20.939 1.00 97.12 101 ASP A O 1
ATOM 835 N N . ILE A 1 102 ? 9.484 -1.642 -19.647 1.00 96.50 102 ILE A N 1
ATOM 836 C CA . ILE A 1 102 ? 8.656 -1.511 -18.444 1.00 96.50 102 ILE A CA 1
ATOM 837 C C . ILE A 1 102 ? 7.570 -0.460 -18.645 1.00 96.50 102 ILE A C 1
ATOM 839 O O . ILE A 1 102 ? 6.394 -0.767 -18.436 1.00 96.50 102 ILE A O 1
ATOM 843 N N . ALA A 1 103 ? 7.949 0.737 -19.091 1.00 96.69 103 ALA A N 1
ATOM 844 C CA . ALA A 1 103 ? 7.018 1.837 -19.316 1.00 96.69 103 ALA A CA 1
ATOM 845 C C . ALA A 1 103 ? 6.335 1.785 -20.695 1.00 96.69 103 ALA A C 1
ATOM 847 O O . ALA A 1 103 ? 5.495 2.634 -20.992 1.00 96.69 103 ALA A O 1
ATOM 848 N N . SER A 1 104 ? 6.643 0.774 -21.520 1.00 96.56 104 SER A N 1
ATOM 849 C CA . SER A 1 104 ? 6.128 0.634 -22.890 1.00 96.56 104 SER A CA 1
ATOM 850 C C . SER A 1 104 ? 6.371 1.889 -23.743 1.00 96.56 104 SER A C 1
ATOM 852 O O . SER A 1 104 ? 5.478 2.339 -24.463 1.00 96.56 104 SER A O 1
ATOM 854 N N . LEU A 1 105 ? 7.570 2.464 -23.627 1.00 97.12 105 LEU A N 1
ATOM 855 C CA . LEU A 1 105 ? 8.002 3.631 -24.399 1.00 97.12 105 LEU A CA 1
ATOM 856 C C . LEU A 1 105 ? 8.360 3.210 -25.834 1.00 97.12 105 LEU A C 1
ATOM 858 O O . LEU A 1 105 ? 8.701 2.051 -26.080 1.00 97.12 105 LEU A O 1
ATOM 862 N N . ASP A 1 106 ? 8.285 4.133 -26.793 1.00 97.25 106 ASP A N 1
ATOM 863 C CA . ASP A 1 106 ? 8.736 3.861 -28.161 1.00 97.25 106 ASP A CA 1
ATOM 864 C C . ASP A 1 106 ? 10.222 4.198 -28.284 1.00 97.25 106 ASP A C 1
ATOM 866 O O . ASP A 1 106 ? 10.627 5.343 -28.113 1.00 97.25 106 ASP A O 1
ATOM 870 N N . ARG A 1 107 ? 11.053 3.198 -28.591 1.00 96.00 107 ARG A N 1
ATOM 871 C CA . ARG A 1 107 ? 12.503 3.379 -28.719 1.00 96.00 107 ARG A CA 1
ATOM 872 C C . ARG A 1 107 ? 12.860 4.444 -29.764 1.00 96.00 107 ARG A C 1
ATOM 874 O O . ARG A 1 107 ? 13.855 5.145 -29.593 1.00 96.00 107 ARG A O 1
ATOM 881 N N . GLU A 1 108 ? 12.074 4.551 -30.834 1.00 96.06 108 GLU A N 1
ATOM 882 C CA . GLU A 1 108 ? 12.334 5.487 -31.932 1.00 96.06 108 GLU A CA 1
ATOM 883 C C . GLU A 1 108 ? 12.202 6.955 -31.498 1.00 96.06 108 GLU A C 1
ATOM 885 O O . GLU A 1 108 ? 12.859 7.815 -32.081 1.00 96.06 108 GLU A O 1
ATOM 890 N N . ASP A 1 109 ? 11.436 7.242 -30.438 1.00 96.88 109 ASP A N 1
ATOM 891 C CA . ASP A 1 109 ? 11.301 8.598 -29.886 1.00 96.88 109 ASP A CA 1
ATOM 892 C C . ASP A 1 109 ? 12.614 9.113 -29.265 1.00 96.88 109 ASP A C 1
ATOM 894 O O . ASP A 1 109 ? 12.788 10.320 -29.083 1.00 96.88 109 ASP A O 1
ATOM 898 N N . TYR A 1 110 ? 13.560 8.210 -28.992 1.00 96.62 110 TYR A N 1
ATOM 899 C CA . TYR A 1 110 ? 14.854 8.504 -28.373 1.00 96.62 110 TYR A CA 1
ATOM 900 C C . TYR A 1 110 ? 16.024 8.419 -29.357 1.00 96.62 110 TYR A C 1
ATOM 902 O O . TYR A 1 110 ? 17.176 8.516 -28.941 1.00 96.62 110 TYR A O 1
ATOM 910 N N . ILE A 1 111 ? 15.766 8.214 -30.652 1.00 96.06 111 ILE A N 1
ATOM 911 C CA . ILE A 1 111 ? 16.805 8.208 -31.684 1.00 96.06 111 ILE A CA 1
ATOM 912 C C . ILE A 1 111 ? 16.735 9.516 -32.461 1.00 96.06 111 ILE A C 1
ATOM 914 O O . ILE A 1 111 ? 15.707 9.875 -33.034 1.00 96.06 111 ILE A O 1
ATOM 918 N N . SER A 1 112 ? 17.863 10.210 -32.546 1.00 92.81 112 SER A N 1
ATOM 919 C CA . SER A 1 112 ? 18.022 11.356 -33.436 1.00 92.81 112 SER A CA 1
ATOM 920 C C . SER A 1 112 ? 19.129 11.100 -34.451 1.00 92.81 112 SER A C 1
ATOM 922 O O . SER A 1 112 ? 19.986 10.245 -34.252 1.00 92.81 112 SER A O 1
ATOM 924 N N . THR A 1 113 ? 19.089 11.807 -35.578 1.00 94.44 113 THR A N 1
ATOM 925 C CA . THR A 1 113 ? 20.140 11.736 -36.596 1.00 94.44 113 THR A CA 1
ATOM 926 C C . THR A 1 113 ? 20.910 13.046 -36.611 1.00 94.44 113 THR A C 1
ATOM 928 O O . THR A 1 113 ? 20.310 14.114 -36.768 1.00 94.44 113 THR A O 1
ATOM 931 N N . ASP A 1 114 ? 22.229 12.963 -36.473 1.00 90.31 114 ASP A N 1
ATOM 932 C CA . ASP A 1 114 ? 23.103 14.130 -36.495 1.00 90.31 114 ASP A CA 1
ATOM 933 C C . ASP A 1 114 ? 23.264 14.721 -37.914 1.00 90.31 114 ASP A C 1
ATOM 935 O O . ASP A 1 114 ? 22.733 14.226 -38.915 1.00 90.31 114 ASP A O 1
ATOM 939 N N . GLU A 1 115 ? 24.034 15.807 -38.028 1.00 90.19 115 GLU A N 1
ATOM 940 C CA . GLU A 1 115 ? 24.310 16.462 -39.316 1.00 90.19 115 GLU A CA 1
ATOM 941 C C . GLU A 1 115 ? 25.073 15.566 -40.317 1.00 90.19 115 GLU A C 1
ATOM 943 O O . GLU A 1 115 ? 25.089 15.859 -41.517 1.00 90.19 115 GLU A O 1
ATOM 948 N N . ASN A 1 116 ? 25.696 14.480 -39.849 1.00 90.62 116 ASN A N 1
ATOM 949 C CA . ASN A 1 116 ? 26.463 13.528 -40.650 1.00 90.62 116 ASN A CA 1
ATOM 950 C C . ASN A 1 116 ? 25.650 12.288 -41.057 1.00 90.62 116 ASN A C 1
ATOM 952 O O . ASN A 1 116 ? 26.132 11.496 -41.873 1.00 90.62 116 ASN A O 1
ATOM 956 N N . GLY A 1 117 ? 24.420 12.135 -40.557 1.00 89.50 117 GLY A N 1
ATOM 957 C CA . GLY A 1 117 ? 23.590 10.959 -40.808 1.00 89.50 117 GLY A CA 1
ATOM 958 C C . GLY A 1 117 ? 23.817 9.809 -39.821 1.00 89.50 117 GLY A C 1
ATOM 959 O O . GLY A 1 117 ? 23.377 8.697 -40.112 1.00 89.50 117 GLY A O 1
ATOM 960 N N . GLU A 1 118 ? 24.524 10.039 -38.713 1.00 92.38 118 GLU A N 1
ATOM 961 C CA . GLU A 1 118 ? 24.739 9.052 -37.653 1.00 92.38 118 GLU A CA 1
ATOM 962 C C . GLU A 1 118 ? 23.591 9.105 -36.635 1.00 92.38 118 GLU A C 1
ATOM 964 O O . GLU A 1 118 ? 23.117 10.182 -36.273 1.00 92.38 118 GLU A O 1
ATOM 969 N N . GLU A 1 119 ? 23.120 7.933 -36.205 1.00 94.06 119 GLU A N 1
ATOM 970 C CA . GLU A 1 119 ? 22.079 7.809 -35.181 1.00 94.06 119 GLU A CA 1
ATOM 971 C C . GLU A 1 119 ? 22.680 7.965 -33.779 1.00 94.06 119 GLU A C 1
ATOM 973 O O . GLU A 1 119 ? 23.655 7.297 -33.428 1.00 94.06 119 GLU A O 1
ATOM 978 N N . GLU A 1 120 ? 22.059 8.815 -32.968 1.00 94.31 120 GLU A N 1
ATOM 979 C CA . GLU A 1 120 ? 22.380 9.055 -31.565 1.00 94.31 120 GLU A CA 1
ATOM 980 C C . GLU A 1 120 ? 21.169 8.686 -30.701 1.00 94.31 120 GLU A C 1
ATOM 982 O O . GLU A 1 120 ? 20.039 9.063 -31.019 1.00 94.31 120 GLU A O 1
ATOM 987 N N . PHE A 1 121 ? 21.405 7.931 -29.625 1.00 95.75 121 PHE A N 1
ATOM 988 C CA . PHE A 1 121 ? 20.375 7.488 -28.686 1.00 95.75 121 PHE A CA 1
ATOM 989 C C . PHE A 1 121 ? 20.407 8.346 -27.417 1.00 95.75 121 PHE A C 1
ATOM 991 O O . PHE A 1 121 ? 21.432 8.406 -26.738 1.00 95.75 121 PHE A O 1
ATOM 998 N N . ASP A 1 122 ? 19.291 9.000 -27.106 1.00 96.88 122 ASP A N 1
ATOM 999 C CA . ASP A 1 122 ? 19.150 9.914 -25.972 1.00 96.88 122 ASP A CA 1
ATOM 1000 C C . ASP A 1 122 ? 18.740 9.155 -24.698 1.00 96.88 122 ASP A C 1
ATOM 1002 O O . ASP A 1 122 ? 17.564 9.060 -24.337 1.00 96.88 122 ASP A O 1
ATOM 1006 N N . GLU A 1 123 ? 19.734 8.582 -24.015 1.00 96.50 123 GLU A N 1
ATOM 1007 C CA . GLU A 1 123 ? 19.537 7.863 -22.746 1.00 96.50 123 GLU A CA 1
ATOM 1008 C C . GLU A 1 123 ? 18.976 8.766 -21.633 1.00 96.50 123 GLU A C 1
ATOM 1010 O O . GLU A 1 123 ? 18.195 8.307 -20.794 1.00 96.50 123 GLU A O 1
ATOM 1015 N N . ASP A 1 124 ? 19.340 10.052 -21.635 1.00 96.88 124 ASP A N 1
ATOM 1016 C CA . ASP A 1 124 ? 18.879 11.019 -20.637 1.00 96.88 124 ASP A CA 1
ATOM 1017 C C . ASP A 1 124 ? 17.368 11.269 -20.781 1.00 96.88 124 ASP A C 1
ATOM 1019 O O . ASP A 1 124 ? 16.647 11.357 -19.779 1.00 96.88 124 ASP A O 1
ATOM 1023 N N . LEU A 1 125 ? 16.868 11.336 -22.019 1.00 97.44 125 LEU A N 1
ATOM 1024 C CA . LEU A 1 125 ? 15.441 11.472 -22.302 1.00 97.44 125 LEU A CA 1
ATOM 1025 C C . LEU A 1 125 ? 14.654 10.207 -21.923 1.00 97.44 125 LEU A C 1
ATOM 1027 O O . LEU A 1 125 ? 13.570 10.331 -21.351 1.00 97.44 125 LEU A O 1
ATOM 1031 N N . VAL A 1 126 ? 15.214 9.006 -22.134 1.00 98.25 126 VAL A N 1
ATOM 1032 C CA . VAL A 1 126 ? 14.607 7.748 -21.646 1.00 98.25 126 VAL A CA 1
ATOM 1033 C C . VAL A 1 126 ? 14.442 7.788 -20.128 1.00 98.25 126 VAL A C 1
ATOM 1035 O O . VAL A 1 126 ? 13.358 7.508 -19.618 1.00 98.25 126 VAL A O 1
ATOM 1038 N N . TYR A 1 127 ? 15.493 8.171 -19.395 1.00 97.31 127 TYR A N 1
ATOM 1039 C CA . TYR A 1 127 ? 15.439 8.260 -17.935 1.00 97.31 127 TYR A CA 1
ATOM 1040 C C . TYR A 1 127 ? 14.389 9.273 -17.460 1.00 97.31 127 TYR A C 1
ATOM 1042 O O . TYR A 1 127 ? 13.653 9.013 -16.501 1.00 97.31 127 TYR A O 1
ATOM 1050 N N . TYR A 1 128 ? 14.308 10.425 -18.132 1.00 97.69 128 TYR A N 1
ATOM 1051 C CA . TYR A 1 128 ? 13.324 11.460 -17.834 1.00 97.69 128 TYR A CA 1
ATOM 1052 C C . TYR A 1 128 ? 11.889 10.950 -18.010 1.00 97.69 128 TYR A C 1
ATOM 1054 O O . TYR A 1 128 ? 11.083 11.059 -17.080 1.00 97.69 128 TYR A O 1
ATOM 1062 N N . ASP A 1 129 ? 11.580 10.356 -19.161 1.00 98.31 129 ASP A N 1
ATOM 1063 C CA . ASP A 1 129 ? 10.239 9.854 -19.458 1.00 98.31 129 ASP A CA 1
ATOM 1064 C C . ASP A 1 129 ? 9.860 8.664 -18.576 1.00 98.31 129 ASP A C 1
ATOM 1066 O O . ASP A 1 129 ? 8.733 8.602 -18.080 1.00 98.31 129 ASP A O 1
ATOM 1070 N N . PHE A 1 130 ? 10.805 7.761 -18.305 1.00 98.19 130 PHE A N 1
ATOM 1071 C CA . PHE A 1 130 ? 10.606 6.630 -17.402 1.00 98.19 130 PHE A CA 1
ATOM 1072 C C . PHE A 1 130 ? 10.311 7.086 -15.969 1.00 98.19 130 PHE A C 1
ATOM 1074 O O . PHE A 1 130 ? 9.357 6.621 -15.339 1.00 98.19 130 PHE A O 1
ATOM 1081 N N . SER A 1 131 ? 11.077 8.057 -15.467 1.00 97.81 131 SER A N 1
ATOM 1082 C CA . SER A 1 131 ? 10.835 8.645 -14.147 1.00 97.81 131 SER A CA 1
ATOM 1083 C C . SER A 1 131 ? 9.475 9.337 -14.091 1.00 97.81 131 SER A C 1
ATOM 1085 O O . SER A 1 131 ? 8.729 9.182 -13.126 1.00 97.81 131 SER A O 1
ATOM 1087 N N . ASN A 1 132 ? 9.120 10.085 -15.137 1.00 98.00 132 ASN A N 1
ATOM 1088 C CA . ASN A 1 132 ? 7.824 10.744 -15.225 1.00 98.00 132 ASN A CA 1
ATOM 1089 C C . ASN A 1 132 ? 6.673 9.724 -15.263 1.00 98.00 132 ASN A C 1
ATOM 1091 O O . ASN A 1 132 ? 5.658 9.924 -14.600 1.00 98.00 132 ASN A O 1
ATOM 1095 N N . TRP A 1 133 ? 6.823 8.612 -15.986 1.00 98.00 133 TRP A N 1
ATOM 1096 C CA . TRP A 1 133 ? 5.855 7.512 -15.981 1.00 98.00 133 TRP A CA 1
ATOM 1097 C C . TRP A 1 133 ? 5.622 6.966 -14.565 1.00 98.00 133 TRP A C 1
ATOM 1099 O O . TRP A 1 133 ? 4.470 6.865 -14.142 1.00 98.00 133 TRP A O 1
ATOM 1109 N N . TRP A 1 134 ? 6.690 6.704 -13.806 1.00 98.25 134 TRP A N 1
ATOM 1110 C CA . TRP A 1 134 ? 6.591 6.192 -12.436 1.00 98.25 134 TRP A CA 1
ATOM 1111 C C . TRP A 1 134 ? 5.931 7.179 -11.468 1.00 98.25 134 TRP A C 1
ATOM 1113 O O . TRP A 1 134 ? 4.989 6.829 -10.757 1.00 98.25 134 TRP A O 1
ATOM 1123 N N . TYR A 1 135 ? 6.378 8.438 -11.463 1.00 97.19 135 TYR A N 1
ATOM 1124 C CA . TYR A 1 135 ? 5.892 9.446 -10.513 1.00 97.19 135 TYR A CA 1
ATOM 1125 C C . TYR A 1 135 ? 4.512 10.026 -10.852 1.00 97.19 135 TYR A C 1
ATOM 1127 O O . TYR A 1 135 ? 3.945 10.755 -10.038 1.00 97.19 135 TYR A O 1
ATOM 1135 N N . ASN A 1 136 ? 3.954 9.711 -12.024 1.00 97.88 136 ASN A N 1
ATOM 1136 C CA . ASN A 1 136 ? 2.562 10.032 -12.350 1.00 97.88 136 ASN A CA 1
ATOM 1137 C C . ASN A 1 136 ? 1.557 9.005 -11.795 1.00 97.88 136 ASN A C 1
ATOM 1139 O O . ASN A 1 136 ? 0.359 9.287 -11.812 1.00 97.88 136 ASN A O 1
ATOM 1143 N N . MET A 1 137 ? 2.025 7.848 -11.315 1.00 97.69 137 MET A N 1
ATOM 1144 C CA . MET A 1 137 ? 1.209 6.842 -10.631 1.00 97.69 137 MET A CA 1
ATOM 1145 C C . MET A 1 137 ? 1.117 7.130 -9.130 1.00 97.69 137 MET A C 1
ATOM 1147 O O . MET A 1 137 ? 2.067 7.643 -8.537 1.00 97.69 137 MET A O 1
ATOM 1151 N N . ASP A 1 138 ? -0.011 6.777 -8.505 1.00 97.06 138 ASP A N 1
ATOM 1152 C CA . ASP A 1 138 ? -0.091 6.737 -7.040 1.00 97.06 138 ASP A CA 1
ATOM 1153 C C . ASP A 1 138 ? 0.630 5.505 -6.455 1.00 97.06 138 ASP A C 1
ATOM 1155 O O . ASP A 1 138 ? 0.909 4.539 -7.166 1.00 97.06 138 ASP A O 1
ATOM 1159 N N . ASP A 1 139 ? 0.936 5.525 -5.153 1.00 95.75 139 ASP A N 1
ATOM 1160 C CA . ASP A 1 139 ? 1.690 4.453 -4.482 1.00 95.75 139 ASP A CA 1
ATOM 1161 C C . ASP A 1 139 ? 1.040 3.057 -4.677 1.00 95.75 139 ASP A C 1
ATOM 1163 O O . ASP A 1 139 ? 1.731 2.045 -4.793 1.00 95.75 139 ASP A O 1
ATOM 1167 N N . ILE A 1 140 ? -0.295 2.976 -4.778 1.00 98.31 140 ILE A N 1
ATOM 1168 C CA . ILE A 1 140 ? -1.016 1.712 -5.007 1.00 98.31 140 ILE A CA 1
ATOM 1169 C C . ILE A 1 140 ? -0.833 1.244 -6.456 1.00 98.31 140 ILE A C 1
ATOM 1171 O O . ILE A 1 140 ? -0.667 0.048 -6.711 1.00 98.31 140 ILE A O 1
ATOM 1175 N N . GLU A 1 141 ? -0.889 2.159 -7.420 1.00 98.12 141 GLU A N 1
ATOM 1176 C CA . GLU A 1 141 ? -0.614 1.880 -8.831 1.00 98.12 141 GLU A CA 1
ATOM 1177 C C . GLU A 1 141 ? 0.837 1.430 -9.042 1.00 98.12 141 GLU A C 1
ATOM 1179 O O . GLU A 1 141 ? 1.063 0.416 -9.703 1.00 98.12 141 GLU A O 1
ATOM 1184 N N . GLN A 1 142 ? 1.797 2.090 -8.393 1.00 98.12 142 GLN A N 1
ATOM 1185 C CA . GLN A 1 142 ? 3.211 1.709 -8.397 1.00 98.12 142 GLN A CA 1
ATOM 1186 C C . GLN A 1 142 ? 3.424 0.277 -7.892 1.00 98.12 142 GLN A C 1
ATOM 1188 O O . GLN A 1 142 ? 4.054 -0.541 -8.566 1.00 98.12 142 GLN A O 1
ATOM 1193 N N . VAL A 1 143 ? 2.827 -0.075 -6.749 1.00 98.44 143 VAL A N 1
ATOM 1194 C CA . VAL A 1 143 ? 2.894 -1.439 -6.199 1.00 98.44 143 VAL A CA 1
ATOM 1195 C C . VAL A 1 143 ? 2.245 -2.459 -7.135 1.00 98.44 143 VAL A C 1
ATOM 1197 O O . VAL A 1 143 ? 2.747 -3.574 -7.295 1.00 98.44 143 VAL A O 1
ATOM 1200 N N . ARG A 1 144 ? 1.145 -2.102 -7.807 1.00 97.44 144 ARG A N 1
ATOM 1201 C CA . ARG A 1 144 ? 0.524 -2.977 -8.813 1.00 97.44 144 ARG A CA 1
ATOM 1202 C C . ARG A 1 144 ? 1.431 -3.201 -10.014 1.00 97.44 144 ARG A C 1
ATOM 1204 O O . ARG A 1 144 ? 1.475 -4.329 -10.497 1.00 97.44 144 ARG A O 1
ATOM 1211 N N . GLU A 1 145 ? 2.129 -2.179 -10.502 1.00 96.88 145 GLU A N 1
ATOM 1212 C CA . GLU A 1 145 ? 3.106 -2.351 -11.583 1.00 96.88 145 GLU A CA 1
ATOM 1213 C C . GLU A 1 145 ? 4.273 -3.239 -11.147 1.00 96.88 145 GLU A C 1
ATOM 1215 O O . GLU A 1 145 ? 4.603 -4.201 -11.844 1.00 96.88 145 GLU A O 1
ATOM 1220 N N . TYR A 1 146 ? 4.821 -2.998 -9.955 1.00 97.19 146 TYR A N 1
ATOM 1221 C CA . TYR A 1 146 ? 5.865 -3.830 -9.358 1.00 97.19 146 TYR A CA 1
ATOM 1222 C C . TYR A 1 146 ? 5.458 -5.316 -9.275 1.00 97.19 146 TYR A C 1
ATOM 1224 O O . TYR A 1 146 ? 6.189 -6.198 -9.738 1.00 97.19 146 TYR A O 1
ATOM 1232 N N . ARG A 1 147 ? 4.249 -5.604 -8.770 1.00 97.00 147 ARG A N 1
ATOM 1233 C CA . ARG A 1 147 ? 3.702 -6.969 -8.625 1.00 97.00 147 ARG A CA 1
ATOM 1234 C C . ARG A 1 147 ? 3.403 -7.673 -9.955 1.00 97.00 147 ARG A C 1
ATOM 1236 O O . ARG A 1 147 ? 3.223 -8.883 -9.971 1.00 97.00 147 ARG A O 1
ATOM 1243 N N . LYS A 1 148 ? 3.327 -6.970 -11.093 1.00 94.88 148 LYS A N 1
ATOM 1244 C CA . LYS A 1 148 ? 3.196 -7.637 -12.409 1.00 94.88 148 LYS A CA 1
ATOM 1245 C C . LYS A 1 148 ? 4.500 -8.288 -12.865 1.00 94.88 148 LYS A C 1
ATOM 1247 O O . LYS A 1 148 ? 4.478 -9.117 -13.776 1.00 94.88 148 LYS A O 1
ATOM 1252 N N . ARG A 1 149 ? 5.629 -7.860 -12.301 1.00 86.31 149 ARG A N 1
ATOM 1253 C CA . ARG A 1 149 ? 6.978 -8.210 -12.757 1.00 86.31 149 ARG A CA 1
ATOM 1254 C C . ARG A 1 149 ? 7.713 -9.147 -11.781 1.00 86.31 149 ARG A C 1
ATOM 1256 O O . ARG A 1 149 ? 8.795 -9.607 -12.140 1.00 86.31 149 ARG A O 1
ATOM 1263 N N . ASN A 1 150 ? 7.123 -9.465 -10.621 1.00 78.44 150 ASN A N 1
ATOM 1264 C CA . ASN A 1 150 ? 7.654 -10.361 -9.579 1.00 78.44 150 ASN A CA 1
ATOM 1265 C C . ASN A 1 150 ? 6.603 -11.389 -9.146 1.00 78.44 150 ASN A C 1
ATOM 1267 O O . ASN A 1 150 ? 6.991 -12.556 -8.911 1.00 78.44 150 ASN A O 1
#

Sequence (150 aa):
MKVISEISLRDFKFWSGGEDRAKNCTDEQLDKIESIMESDAPESGWTDDDINNFFWFDFDTIADWLGYKDEKHFDAEVSEDDVKEAQDWFDGITDTENMIDIASLDREDYISTDENGEEEFDEDLVYYDFSNWWYNMDDIEQVREYRKRN

Foldseek 3Di:
DDDDDDDQQVRQDADDQLVVQSVLDDPVLSVLLRVVCVVVADPVGADSCRSNCCSRPVCQVSCVSVQANGPVCSVLVHGPVLLVVLVVVLVPDDDLVVLCVLLVNDQVVQWDADPVRDIDGNSVVSVVVSVVSQVVDDSSVSSVSVVVVD